Protein AF-A0A937IIN2-F1 (afdb_monomer_lite)

Structure (mmCIF, N/CA/C/O backbone):
data_AF-A0A937IIN2-F1
#
_entry.id   AF-A0A937IIN2-F1
#
loop_
_atom_site.group_PDB
_atom_site.id
_atom_site.type_symbol
_atom_site.label_atom_id
_atom_site.label_alt_id
_atom_site.label_comp_id
_atom_site.label_asym_id
_atom_site.label_entity_id
_at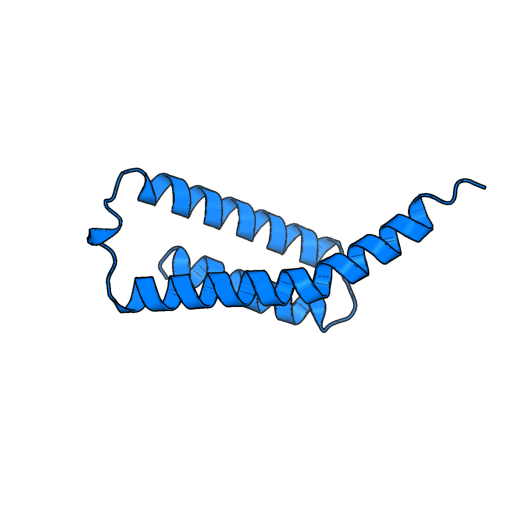om_site.label_seq_id
_atom_site.pdbx_PDB_ins_code
_atom_site.Cartn_x
_atom_site.Cartn_y
_atom_site.Cartn_z
_atom_site.occupancy
_atom_site.B_iso_or_equiv
_atom_site.auth_seq_id
_atom_site.auth_comp_id
_atom_site.auth_asym_id
_atom_site.auth_atom_id
_atom_site.pdbx_PDB_model_num
ATOM 1 N N . MET A 1 1 ? -15.442 2.886 0.348 1.00 59.34 1 MET A N 1
ATOM 2 C CA . MET A 1 1 ? -14.094 2.472 0.779 1.00 59.34 1 MET A CA 1
ATOM 3 C C . MET A 1 1 ? -13.481 3.657 1.497 1.00 59.34 1 MET A C 1
ATOM 5 O O . MET A 1 1 ? -13.485 4.732 0.908 1.00 59.34 1 MET A O 1
ATOM 9 N N . ASN A 1 2 ? -13.091 3.521 2.764 1.00 79.75 2 ASN A N 1
ATOM 10 C CA . ASN A 1 2 ? -12.389 4.607 3.459 1.00 79.75 2 ASN A CA 1
ATOM 11 C C . ASN A 1 2 ? -10.921 4.674 2.980 1.00 79.75 2 ASN A C 1
ATOM 13 O O . ASN A 1 2 ? -10.444 3.764 2.297 1.00 79.75 2 ASN A O 1
ATOM 17 N N . GLU A 1 3 ? -10.208 5.757 3.295 1.00 86.00 3 GLU A N 1
ATOM 18 C CA . GLU A 1 3 ? -8.818 5.928 2.837 1.00 86.00 3 GLU A CA 1
ATOM 19 C C . GLU A 1 3 ? -7.887 4.813 3.352 1.00 86.00 3 GLU A C 1
ATOM 21 O O . GLU A 1 3 ? -6.997 4.387 2.623 1.00 86.00 3 GLU A O 1
ATOM 26 N N . LEU A 1 4 ? -8.136 4.253 4.544 1.00 89.31 4 LEU A N 1
ATOM 27 C CA . LEU A 1 4 ? -7.378 3.105 5.067 1.00 89.31 4 LEU A CA 1
ATOM 28 C C . LEU A 1 4 ? -7.530 1.870 4.177 1.00 89.31 4 LEU A C 1
ATOM 30 O O . LEU A 1 4 ? -6.542 1.281 3.752 1.00 89.31 4 LEU A O 1
ATOM 34 N N . GLN A 1 5 ? -8.759 1.509 3.820 1.00 89.62 5 GLN A N 1
ATOM 35 C CA . GLN A 1 5 ? -9.024 0.391 2.917 1.00 89.62 5 GLN A CA 1
ATOM 36 C C . GLN A 1 5 ? -8.358 0.609 1.552 1.00 89.62 5 GLN A C 1
ATOM 38 O O . GLN A 1 5 ? -7.826 -0.331 0.962 1.00 89.62 5 GLN A O 1
ATOM 43 N N . LYS A 1 6 ? -8.356 1.850 1.048 1.00 92.88 6 LYS A N 1
ATOM 44 C CA . LYS A 1 6 ? -7.671 2.212 -0.201 1.00 92.88 6 LYS A CA 1
ATOM 45 C C . LYS A 1 6 ? -6.161 1.994 -0.102 1.00 92.88 6 LYS A C 1
ATOM 47 O O . LYS A 1 6 ? -5.587 1.386 -1.003 1.00 92.88 6 LYS A O 1
ATOM 52 N N . ILE A 1 7 ? -5.543 2.432 0.993 1.00 94.44 7 ILE A N 1
ATOM 53 C CA . ILE A 1 7 ? -4.125 2.188 1.282 1.00 94.44 7 ILE A CA 1
ATOM 54 C C . ILE A 1 7 ? -3.842 0.679 1.339 1.00 94.44 7 ILE A C 1
ATOM 56 O O . ILE A 1 7 ? -2.926 0.211 0.666 1.00 94.44 7 ILE A O 1
ATOM 60 N N . ASP A 1 8 ? -4.661 -0.103 2.047 1.00 93.94 8 ASP A N 1
ATOM 61 C CA . ASP A 1 8 ? -4.489 -1.560 2.148 1.00 93.94 8 ASP A CA 1
ATOM 62 C C . ASP A 1 8 ? -4.573 -2.272 0.782 1.00 93.94 8 ASP A C 1
ATOM 64 O O . ASP A 1 8 ? -3.780 -3.170 0.470 1.00 93.94 8 ASP A O 1
ATOM 68 N N . SER A 1 9 ? -5.493 -1.835 -0.080 1.00 94.75 9 SER A N 1
ATOM 69 C CA . SER A 1 9 ? -5.623 -2.356 -1.443 1.00 94.75 9 SER A CA 1
ATOM 70 C C . SER A 1 9 ? -4.401 -2.029 -2.307 1.00 94.75 9 SER A C 1
ATOM 72 O O . SER A 1 9 ? -3.905 -2.903 -3.022 1.00 94.75 9 SER A O 1
ATOM 74 N N . LEU A 1 10 ? -3.870 -0.806 -2.205 1.00 95.88 10 LEU A N 1
ATOM 75 C CA . LEU A 1 10 ? -2.660 -0.392 -2.921 1.00 95.88 10 LEU A CA 1
ATOM 76 C C . LEU A 1 10 ? -1.426 -1.173 -2.451 1.00 95.88 10 LEU A C 1
ATOM 78 O O . LEU A 1 10 ? -0.651 -1.632 -3.288 1.00 95.88 10 LEU A O 1
ATOM 82 N N . LEU A 1 11 ? -1.283 -1.413 -1.144 1.00 94.69 11 LEU A N 1
ATOM 83 C CA . LEU A 1 11 ? -0.218 -2.263 -0.598 1.00 94.69 11 LEU A CA 1
ATOM 84 C C . LEU A 1 11 ? -0.337 -3.711 -1.085 1.00 94.69 11 LEU A C 1
ATOM 86 O O . LEU A 1 11 ? 0.654 -4.324 -1.476 1.00 94.69 11 LEU A O 1
ATOM 90 N N . SER A 1 12 ? -1.556 -4.247 -1.143 1.00 94.31 12 SER A N 1
ATOM 91 C CA . SER A 1 12 ? -1.802 -5.592 -1.676 1.00 94.31 12 SER A CA 1
ATOM 92 C C . SER A 1 12 ? -1.459 -5.683 -3.169 1.00 94.31 12 SER A C 1
ATOM 94 O O . SER A 1 12 ? -0.928 -6.693 -3.631 1.00 94.31 12 SER A O 1
ATOM 96 N N . ARG A 1 13 ? -1.700 -4.611 -3.937 1.00 93.44 13 ARG A N 1
ATOM 97 C CA . ARG A 1 13 ? -1.268 -4.520 -5.337 1.00 93.44 13 ARG A CA 1
ATOM 98 C C . ARG A 1 13 ? 0.255 -4.444 -5.458 1.00 93.44 13 ARG A C 1
ATOM 100 O O . ARG A 1 13 ? 0.812 -5.087 -6.346 1.00 93.44 13 ARG A O 1
ATOM 107 N N . LEU A 1 14 ? 0.920 -3.702 -4.574 1.00 91.56 14 LEU A N 1
ATOM 108 C CA . LEU A 1 14 ? 2.379 -3.599 -4.540 1.00 91.56 14 LEU A CA 1
ATOM 109 C C . LEU A 1 14 ? 3.036 -4.958 -4.249 1.00 91.56 14 LEU A C 1
ATOM 111 O O . LEU A 1 14 ? 3.985 -5.334 -4.933 1.00 91.56 14 LEU A O 1
ATOM 115 N N . ASP A 1 15 ? 2.481 -5.731 -3.313 1.00 91.44 15 ASP A N 1
ATOM 116 C CA . ASP A 1 15 ? 2.918 -7.104 -3.022 1.00 91.44 15 ASP A CA 1
ATOM 117 C C . ASP A 1 15 ? 2.802 -8.023 -4.249 1.00 91.44 15 ASP A C 1
ATOM 119 O O . ASP A 1 15 ? 3.741 -8.738 -4.605 1.00 91.44 15 ASP A O 1
ATOM 123 N N . GLN A 1 16 ? 1.671 -7.962 -4.961 1.00 91.31 16 GLN A N 1
ATOM 124 C CA . GLN A 1 16 ? 1.489 -8.718 -6.204 1.00 91.31 16 GLN A CA 1
ATOM 125 C C . GLN A 1 16 ? 2.535 -8.339 -7.257 1.00 91.31 16 GLN A C 1
ATOM 127 O O . GLN A 1 16 ? 3.149 -9.222 -7.855 1.00 91.31 16 GLN A O 1
ATOM 132 N N . LEU A 1 17 ? 2.767 -7.040 -7.470 1.00 89.31 17 LEU A N 1
ATOM 133 C CA . LEU A 1 17 ? 3.778 -6.566 -8.417 1.00 89.31 17 LEU A CA 1
ATOM 134 C C . LEU A 1 17 ? 5.193 -7.006 -8.017 1.00 89.31 17 LEU A C 1
ATOM 136 O O . LEU A 1 17 ? 5.986 -7.353 -8.887 1.00 89.31 17 LEU A O 1
ATOM 140 N N . ASN A 1 18 ? 5.497 -7.060 -6.717 1.00 85.00 18 ASN A N 1
ATOM 141 C CA . ASN A 1 18 ? 6.792 -7.504 -6.199 1.00 85.00 18 ASN A CA 1
ATOM 142 C C . ASN A 1 18 ? 7.062 -9.010 -6.414 1.00 85.00 18 ASN A C 1
ATOM 144 O O . ASN A 1 18 ? 8.226 -9.427 -6.461 1.00 85.00 18 ASN A O 1
ATOM 148 N N . LYS A 1 19 ? 6.002 -9.820 -6.533 1.00 87.06 19 LYS A N 1
ATOM 149 C CA . LYS A 1 19 ? 6.059 -11.268 -6.818 1.00 87.06 19 LYS A CA 1
ATOM 150 C C . LYS A 1 19 ? 6.123 -11.586 -8.313 1.00 87.06 19 LYS A C 1
ATOM 152 O O . LYS A 1 19 ? 6.586 -12.660 -8.691 1.00 87.06 19 LYS A O 1
ATOM 157 N N . LEU A 1 20 ? 5.640 -10.679 -9.157 1.00 85.31 20 LEU A N 1
ATOM 158 C CA . LEU A 1 20 ? 5.666 -10.815 -10.611 1.00 85.31 20 LEU A CA 1
ATOM 159 C C . LEU A 1 20 ? 6.980 -10.281 -11.197 1.00 85.31 20 LEU A C 1
ATOM 161 O O . LEU A 1 20 ? 7.826 -9.716 -10.502 1.00 85.31 20 LEU A O 1
ATOM 165 N N . LYS A 1 21 ? 7.166 -10.462 -12.511 1.00 80.25 21 LYS A N 1
ATOM 166 C CA . LYS A 1 21 ? 8.267 -9.812 -13.228 1.00 80.25 21 LYS A CA 1
ATOM 167 C C . LYS A 1 21 ? 8.139 -8.298 -13.051 1.00 80.25 21 LYS A C 1
ATOM 169 O O . LYS A 1 21 ? 7.088 -7.733 -13.341 1.00 80.25 21 LYS A O 1
ATOM 174 N N . PHE A 1 22 ? 9.220 -7.665 -12.605 1.00 78.75 22 PHE A N 1
ATOM 175 C CA . PHE A 1 22 ? 9.224 -6.240 -12.305 1.00 78.75 22 PHE A CA 1
ATOM 176 C C . PHE A 1 22 ? 8.854 -5.399 -13.536 1.00 78.75 22 PHE A C 1
ATOM 178 O O . PHE A 1 22 ? 9.475 -5.525 -14.595 1.00 78.75 22 PHE A O 1
ATOM 185 N N . ASN A 1 23 ? 7.861 -4.525 -13.367 1.00 83.38 23 ASN A N 1
ATOM 186 C CA . ASN A 1 23 ? 7.474 -3.495 -14.323 1.00 83.38 23 ASN A CA 1
ATOM 187 C C . ASN A 1 23 ? 7.573 -2.132 -13.633 1.00 83.38 23 ASN A C 1
ATOM 189 O O . ASN A 1 23 ? 6.802 -1.836 -12.721 1.00 83.38 23 ASN A O 1
ATOM 193 N N . LEU A 1 24 ? 8.516 -1.307 -14.090 1.00 82.12 24 LEU A N 1
ATOM 194 C CA . LEU A 1 24 ? 8.781 0.001 -13.500 1.00 82.12 24 LEU A CA 1
ATOM 195 C C . LEU A 1 24 ? 7.572 0.941 -13.594 1.00 82.12 24 LEU A C 1
ATOM 197 O O . LEU A 1 24 ? 7.302 1.665 -12.644 1.00 82.12 24 LEU A O 1
ATOM 201 N N . SER A 1 25 ? 6.836 0.912 -14.709 1.00 87.62 25 SER A N 1
ATOM 202 C CA . SER A 1 25 ? 5.686 1.798 -14.922 1.00 87.62 25 SER A CA 1
ATOM 203 C C . SER A 1 25 ? 4.538 1.469 -13.971 1.00 87.62 25 SER A C 1
ATOM 205 O O . SER A 1 25 ? 3.949 2.374 -13.387 1.00 87.62 25 SER A O 1
ATOM 207 N N . ASP A 1 26 ? 4.233 0.179 -13.796 1.00 89.38 26 ASP A N 1
ATOM 208 C CA . ASP A 1 26 ? 3.172 -0.259 -12.882 1.00 89.38 26 ASP A CA 1
ATOM 209 C C . ASP A 1 26 ? 3.558 0.015 -11.424 1.00 89.38 26 ASP A C 1
ATOM 211 O O . ASP A 1 26 ? 2.720 0.413 -10.617 1.00 89.38 26 ASP A O 1
ATOM 215 N N . PHE A 1 27 ? 4.837 -0.183 -11.086 1.00 87.69 27 PHE A N 1
ATOM 216 C CA . PHE A 1 27 ? 5.355 0.093 -9.751 1.00 87.69 27 PHE A CA 1
ATOM 217 C C . PHE A 1 27 ? 5.284 1.590 -9.417 1.00 87.69 27 PHE A C 1
ATOM 219 O O . PHE A 1 27 ? 4.796 1.953 -8.350 1.00 87.69 27 PHE A O 1
ATOM 226 N N . ASP A 1 28 ? 5.721 2.460 -10.333 1.00 88.62 28 ASP A N 1
ATOM 227 C CA . ASP A 1 28 ? 5.689 3.917 -10.158 1.00 88.62 28 ASP A CA 1
ATOM 228 C C . ASP A 1 28 ? 4.253 4.458 -10.037 1.00 88.62 28 ASP A C 1
ATOM 230 O O . ASP A 1 28 ? 3.973 5.273 -9.157 1.00 88.62 28 ASP A O 1
ATOM 234 N N . ASP A 1 29 ? 3.315 3.956 -10.849 1.00 93.69 29 ASP A N 1
ATOM 235 C CA . ASP A 1 29 ? 1.895 4.324 -10.761 1.00 93.69 29 ASP A CA 1
ATOM 236 C C . ASP A 1 29 ? 1.281 3.950 -9.402 1.00 93.69 29 ASP A C 1
ATOM 238 O O . ASP A 1 29 ? 0.649 4.785 -8.745 1.00 93.69 29 ASP A O 1
ATOM 242 N N . VAL A 1 30 ? 1.502 2.713 -8.938 1.00 93.50 30 VAL A N 1
ATOM 243 C CA . VAL A 1 30 ? 1.010 2.262 -7.626 1.00 93.50 30 VAL A CA 1
ATOM 244 C C . VAL A 1 30 ? 1.653 3.066 -6.498 1.00 93.50 30 VAL A C 1
ATOM 246 O O . VAL A 1 30 ? 0.950 3.473 -5.572 1.00 93.50 30 VAL A O 1
ATOM 249 N N . ASN A 1 31 ? 2.953 3.352 -6.590 1.00 89.69 31 ASN A N 1
ATOM 250 C CA . ASN A 1 31 ? 3.672 4.122 -5.580 1.00 89.69 31 ASN A CA 1
ATOM 251 C C . ASN A 1 31 ? 3.148 5.565 -5.470 1.00 89.69 31 ASN A C 1
ATOM 253 O O . ASN A 1 31 ? 2.870 6.039 -4.369 1.00 89.69 31 ASN A O 1
ATOM 257 N N . LYS A 1 32 ? 2.909 6.243 -6.600 1.00 94.25 32 LYS A N 1
ATOM 258 C CA . LYS A 1 32 ? 2.305 7.588 -6.624 1.00 94.25 32 LYS A CA 1
ATOM 259 C C . LYS A 1 32 ? 0.905 7.599 -6.014 1.00 94.25 32 LYS A C 1
ATOM 261 O O . LYS A 1 32 ? 0.593 8.455 -5.190 1.00 94.25 32 LYS A O 1
ATOM 266 N N . LYS A 1 33 ? 0.065 6.619 -6.366 1.00 95.25 33 LYS A N 1
ATOM 267 C CA . LYS A 1 33 ? -1.288 6.479 -5.798 1.00 95.25 33 LYS A CA 1
ATOM 268 C C . LYS A 1 33 ? -1.260 6.223 -4.293 1.00 95.25 33 LYS A C 1
ATOM 270 O O . LYS A 1 33 ? -2.118 6.744 -3.573 1.00 95.25 33 LYS A O 1
ATOM 275 N N . LEU A 1 34 ? -0.300 5.424 -3.826 1.00 93.38 34 LEU A N 1
ATOM 276 C CA . LEU A 1 34 ? -0.094 5.150 -2.407 1.00 93.38 34 LEU A CA 1
ATOM 277 C C . LEU A 1 34 ? 0.304 6.427 -1.669 1.00 93.38 34 LEU A C 1
ATOM 279 O O . LEU A 1 34 ? -0.342 6.765 -0.679 1.00 93.38 34 LEU A O 1
ATOM 283 N N . GLN A 1 35 ? 1.271 7.179 -2.201 1.00 92.94 35 GLN A N 1
ATOM 284 C CA . GLN A 1 35 ? 1.694 8.458 -1.636 1.00 92.94 35 GLN A CA 1
ATOM 285 C C . GLN A 1 35 ? 0.520 9.435 -1.503 1.00 92.94 35 GLN A C 1
ATOM 287 O O . GLN A 1 35 ? 0.255 9.914 -0.403 1.00 92.94 35 GLN A O 1
ATOM 292 N N . SER A 1 36 ? -0.245 9.663 -2.576 1.00 94.44 36 SER A N 1
ATOM 293 C CA . SER A 1 36 ? -1.398 10.571 -2.521 1.00 94.44 36 SER A CA 1
ATOM 294 C C . SER A 1 36 ? -2.469 10.110 -1.528 1.00 94.44 36 SER A C 1
ATOM 296 O O . SER A 1 36 ? -3.093 10.934 -0.866 1.00 94.44 36 SER A O 1
ATOM 298 N N . SER A 1 37 ? -2.695 8.799 -1.391 1.00 92.38 37 SER A N 1
ATOM 299 C CA . SER A 1 37 ? -3.685 8.274 -0.436 1.00 92.38 37 SER A CA 1
ATOM 300 C C . SER A 1 37 ? -3.212 8.433 1.015 1.00 92.38 37 SER A C 1
ATOM 302 O O . SER A 1 37 ? -4.010 8.774 1.883 1.00 92.38 37 SER A O 1
ATOM 304 N N . ILE A 1 38 ? -1.913 8.260 1.281 1.00 91.00 38 ILE A N 1
ATOM 305 C CA . ILE A 1 38 ? -1.314 8.509 2.600 1.00 91.00 38 ILE A CA 1
ATOM 306 C C . ILE A 1 38 ? -1.355 9.999 2.948 1.00 91.00 38 ILE A C 1
ATOM 308 O O . ILE A 1 38 ? -1.693 10.350 4.077 1.00 91.00 38 ILE A O 1
ATOM 312 N N . GLU A 1 39 ? -1.038 10.882 2.000 1.00 91.56 39 GLU A N 1
ATOM 313 C CA . GLU A 1 39 ? -1.113 12.333 2.193 1.00 91.56 39 GLU A CA 1
ATOM 314 C C . GLU A 1 39 ? -2.549 12.771 2.502 1.00 91.56 39 GLU A C 1
ATOM 316 O O . GLU A 1 39 ? -2.776 13.416 3.527 1.00 91.56 39 GLU A O 1
ATOM 321 N N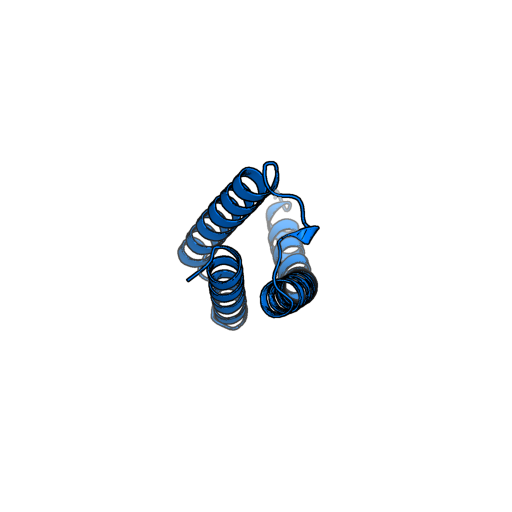 . ASN A 1 40 ? -3.525 12.311 1.714 1.00 89.75 40 ASN A N 1
ATOM 322 C CA . ASN A 1 40 ? -4.945 12.561 1.964 1.00 89.75 40 ASN A CA 1
ATOM 323 C C . ASN A 1 40 ? -5.396 12.017 3.321 1.00 89.75 40 ASN A C 1
ATOM 325 O O . ASN A 1 40 ? -6.126 12.688 4.050 1.00 89.75 40 ASN A O 1
ATOM 329 N N . PHE A 1 41 ? -4.985 10.797 3.681 1.00 87.56 41 PHE A N 1
ATOM 330 C CA . PHE A 1 41 ? -5.276 10.233 4.994 1.00 87.56 41 PHE A CA 1
ATOM 331 C C . PHE A 1 41 ? -4.695 11.123 6.097 1.00 87.56 41 PHE A C 1
ATOM 333 O O . PHE A 1 41 ? -5.414 11.506 7.014 1.00 87.56 41 PHE A O 1
ATOM 340 N N . ARG A 1 42 ? -3.429 11.535 5.976 1.00 86.56 42 ARG A N 1
ATOM 341 C CA . ARG A 1 42 ? -2.754 12.395 6.954 1.00 86.56 42 ARG A CA 1
ATOM 342 C C . ARG A 1 42 ? -3.449 13.744 7.117 1.00 86.56 42 ARG A C 1
ATOM 344 O O . ARG A 1 42 ? -3.607 14.198 8.245 1.00 86.56 42 ARG A O 1
ATOM 351 N N . GLU A 1 43 ? -3.848 14.390 6.027 1.00 87.19 43 GLU A N 1
ATOM 352 C CA . GLU A 1 43 ? -4.545 15.682 6.068 1.00 87.19 43 GLU A CA 1
ATOM 353 C C . GLU A 1 43 ? -5.926 15.558 6.710 1.00 87.19 43 GLU A C 1
ATOM 355 O O . GLU A 1 43 ? -6.223 16.272 7.663 1.00 87.19 43 GLU A O 1
ATOM 360 N N . ASN A 1 44 ? -6.715 14.566 6.296 1.00 80.69 44 ASN A N 1
ATOM 361 C CA . ASN A 1 44 ? -8.048 14.320 6.852 1.00 80.69 44 ASN A CA 1
ATOM 362 C C . ASN A 1 44 ? -8.032 13.883 8.330 1.00 80.69 44 ASN A C 1
ATOM 364 O O . ASN A 1 44 ? -9.063 13.955 9.006 1.00 80.69 44 ASN A O 1
ATOM 368 N N . PHE A 1 45 ? -6.886 13.405 8.825 1.00 76.31 45 PHE A N 1
ATOM 369 C CA . PHE A 1 45 ? -6.681 13.015 10.22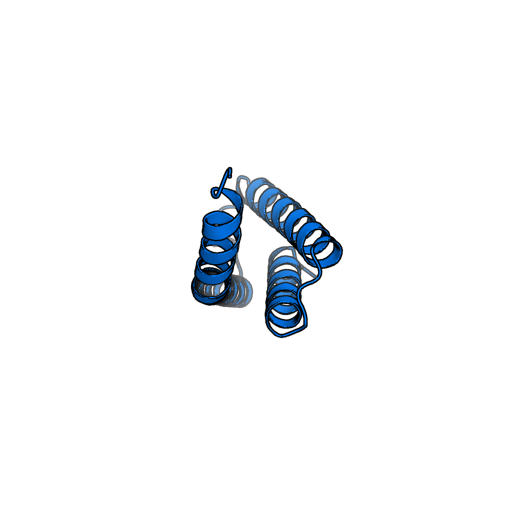0 1.00 76.31 45 PHE A CA 1
ATOM 370 C C . PHE A 1 45 ? -6.070 14.101 11.097 1.00 76.31 45 PHE A C 1
ATOM 372 O O . PHE A 1 45 ? -6.235 14.029 12.310 1.00 76.31 45 PHE A O 1
ATOM 379 N N . LYS A 1 46 ? -5.420 15.128 10.538 1.00 68.25 46 LYS A N 1
ATOM 380 C CA . LYS A 1 46 ? -4.947 16.269 11.342 1.00 68.25 46 LYS A CA 1
ATOM 381 C C . LYS A 1 46 ? -6.093 16.967 12.081 1.00 68.25 46 LYS A C 1
ATOM 383 O O . LYS A 1 46 ? -5.893 17.423 13.201 1.00 68.25 46 LYS A O 1
ATOM 388 N N . ASP A 1 47 ? -7.286 16.965 11.488 1.00 61.38 47 ASP A N 1
ATOM 389 C CA . ASP A 1 47 ? -8.479 17.620 12.037 1.00 61.38 47 ASP A CA 1
ATOM 390 C C . ASP A 1 47 ? -9.391 16.681 12.851 1.00 61.38 47 ASP A C 1
ATOM 392 O O . ASP A 1 47 ? -10.386 17.113 13.440 1.00 61.38 47 ASP A O 1
ATOM 396 N N . LYS A 1 48 ? -9.084 15.377 12.903 1.00 58.97 48 LYS A N 1
ATOM 397 C CA . LYS A 1 48 ? -9.865 14.375 13.642 1.00 58.97 48 LYS A CA 1
ATOM 398 C C . LYS A 1 48 ? -8.994 13.752 14.722 1.00 58.97 48 LYS A C 1
ATOM 400 O O . LYS A 1 48 ? -8.023 13.074 14.417 1.00 58.97 48 LYS A O 1
ATOM 405 N N . GLU A 1 49 ? -9.373 13.916 15.990 1.00 62.50 49 GLU A N 1
ATOM 406 C CA . GLU A 1 49 ? -8.745 13.149 17.069 1.00 62.50 49 GLU A CA 1
ATOM 407 C C . GLU A 1 49 ? -8.755 11.655 16.712 1.00 62.50 49 GLU A C 1
ATOM 409 O O . GLU A 1 49 ? -9.807 11.099 16.388 1.00 62.50 49 GLU A O 1
ATOM 414 N N . ILE A 1 50 ? -7.595 10.998 16.811 1.00 60.91 50 ILE A N 1
ATOM 415 C CA . ILE A 1 50 ? -7.405 9.547 16.611 1.00 60.91 50 ILE A CA 1
ATOM 416 C C . ILE A 1 50 ? -8.431 8.726 17.423 1.00 60.91 50 ILE A C 1
ATOM 418 O O . ILE A 1 50 ? -8.811 7.619 17.041 1.00 60.91 50 ILE A O 1
ATOM 422 N N . ASN A 1 51 ? -8.955 9.307 18.505 1.00 61.97 51 ASN A N 1
ATOM 423 C CA . ASN A 1 51 ? -10.014 8.761 19.351 1.00 61.97 51 ASN A CA 1
ATOM 424 C C . ASN A 1 51 ? -11.354 8.529 18.624 1.00 61.97 51 ASN A C 1
ATOM 426 O O . ASN A 1 51 ? -12.169 7.755 19.118 1.00 61.97 51 ASN A O 1
ATOM 430 N N . LYS A 1 52 ? -11.581 9.144 17.453 1.00 71.31 52 LYS A N 1
ATOM 431 C CA . LYS A 1 52 ? -12.771 8.922 16.608 1.00 71.31 52 LYS A CA 1
ATOM 432 C C . LYS A 1 52 ? -12.663 7.706 15.684 1.00 71.31 52 LYS A C 1
ATOM 434 O O . LYS A 1 52 ? -13.637 7.399 15.000 1.00 71.31 52 LYS A O 1
ATOM 439 N N . LEU A 1 53 ? -11.513 7.029 15.634 1.00 75.62 53 LEU A N 1
ATOM 440 C CA . LEU A 1 53 ? -11.381 5.793 14.867 1.00 75.62 53 LEU A CA 1
ATOM 441 C C . LEU A 1 53 ? -12.180 4.662 15.504 1.00 75.62 53 LEU A C 1
ATOM 443 O O . LEU A 1 53 ? -12.060 4.412 16.709 1.00 75.62 53 LEU A O 1
ATOM 447 N N . SER A 1 54 ? -12.929 3.943 14.668 1.00 85.06 54 SER A N 1
ATOM 448 C CA . SER A 1 54 ? -13.547 2.682 15.064 1.00 85.06 54 SER A CA 1
ATOM 449 C C . SER A 1 54 ? -12.477 1.636 15.405 1.00 85.06 54 SER A C 1
ATOM 451 O O . SER A 1 54 ? -11.303 1.779 15.052 1.00 85.06 54 SER A O 1
ATOM 453 N N . THR A 1 55 ? -12.868 0.577 16.111 1.00 86.62 55 THR A N 1
ATOM 454 C CA . THR A 1 55 ? -11.973 -0.559 16.381 1.00 86.62 55 THR A CA 1
ATOM 455 C C . THR A 1 55 ? -11.475 -1.189 15.078 1.00 86.62 55 THR A C 1
ATOM 457 O O . THR A 1 55 ? -10.274 -1.410 14.941 1.00 86.62 55 THR A O 1
ATOM 460 N N . ASP A 1 56 ? -12.361 -1.364 14.098 1.00 86.31 56 ASP A N 1
ATOM 461 C CA . ASP A 1 56 ? -12.043 -1.947 12.789 1.00 86.31 56 ASP A CA 1
ATOM 462 C C . ASP A 1 56 ? -11.031 -1.092 12.009 1.00 86.31 56 ASP A C 1
ATOM 464 O O . ASP A 1 56 ? -10.115 -1.611 11.366 1.00 86.31 56 ASP A O 1
ATOM 468 N N . ASP A 1 57 ? -11.146 0.237 12.092 1.00 85.19 57 ASP A N 1
ATOM 469 C CA . ASP A 1 57 ? -10.180 1.146 11.469 1.00 85.19 57 ASP A CA 1
ATOM 470 C C . ASP A 1 57 ? -8.802 1.048 12.131 1.00 85.19 57 ASP A C 1
ATOM 472 O O . ASP A 1 57 ? -7.782 1.089 11.442 1.00 85.19 57 ASP A O 1
ATOM 476 N N . LYS A 1 58 ? -8.752 0.899 13.461 1.00 87.44 58 LYS A N 1
ATOM 477 C CA . LYS A 1 58 ? -7.491 0.717 14.199 1.00 87.44 58 LYS A CA 1
ATOM 478 C C . LYS A 1 58 ? -6.822 -0.601 13.828 1.00 87.44 58 LYS A C 1
ATOM 480 O O . LYS A 1 58 ? -5.615 -0.620 13.607 1.00 87.44 58 LYS A O 1
ATOM 485 N N . GLU A 1 59 ? -7.595 -1.677 13.717 1.00 90.44 59 GLU A N 1
ATOM 486 C CA . GLU A 1 59 ? -7.091 -2.973 13.260 1.00 90.44 59 GLU A CA 1
ATOM 487 C C . GLU A 1 59 ? -6.565 -2.884 11.822 1.00 90.44 59 GLU A C 1
ATOM 489 O O . GLU A 1 59 ? -5.442 -3.299 11.537 1.00 90.44 59 GLU A O 1
ATOM 494 N N . THR A 1 60 ? -7.326 -2.249 10.926 1.00 89.94 60 THR A N 1
ATOM 495 C CA . THR A 1 60 ? -6.902 -2.011 9.539 1.00 89.94 60 THR A CA 1
ATOM 496 C C . THR A 1 60 ? -5.604 -1.204 9.484 1.00 89.94 60 THR A C 1
ATOM 498 O O . THR A 1 60 ? -4.706 -1.528 8.712 1.00 89.94 60 THR A O 1
ATOM 501 N N . PHE A 1 61 ? -5.467 -0.179 10.326 1.00 89.19 61 PHE A N 1
ATOM 502 C CA . PHE A 1 61 ? -4.252 0.625 10.412 1.00 89.19 61 PHE A CA 1
ATOM 503 C C . PHE A 1 61 ? -3.038 -0.195 10.871 1.00 89.19 61 PHE A C 1
ATOM 505 O O . PHE A 1 61 ? -1.975 -0.097 10.262 1.00 89.19 61 PHE A O 1
ATOM 512 N N . ILE A 1 62 ? -3.194 -1.047 11.888 1.00 91.19 62 ILE A N 1
ATOM 513 C CA . ILE A 1 62 ? -2.128 -1.957 12.336 1.00 91.19 62 ILE A CA 1
ATOM 514 C C . ILE A 1 62 ? -1.725 -2.909 11.201 1.00 91.19 62 ILE A C 1
ATOM 516 O O . ILE A 1 62 ? -0.538 -3.052 10.912 1.00 91.19 62 ILE A O 1
ATOM 520 N N . ASN A 1 63 ? -2.700 -3.489 10.498 1.00 92.81 63 ASN A N 1
ATOM 521 C CA . ASN A 1 63 ? -2.443 -4.381 9.364 1.00 92.81 63 ASN A CA 1
ATOM 522 C C . ASN A 1 63 ? -1.679 -3.680 8.228 1.00 92.81 63 ASN A C 1
ATOM 524 O O . ASN A 1 63 ? -0.781 -4.273 7.625 1.00 92.81 63 ASN A O 1
ATOM 528 N N . ILE A 1 64 ? -2.003 -2.413 7.957 1.00 94.25 64 ILE A N 1
ATOM 529 C CA . ILE A 1 64 ? -1.287 -1.569 6.994 1.00 94.25 64 ILE A CA 1
ATOM 530 C C . ILE A 1 64 ? 0.176 -1.395 7.409 1.00 94.25 64 ILE A C 1
ATOM 532 O O . ILE A 1 64 ? 1.058 -1.599 6.575 1.00 94.25 64 ILE A O 1
ATOM 536 N N . LEU A 1 65 ? 0.446 -1.068 8.678 1.00 92.94 65 LEU A N 1
ATOM 537 C CA . LEU A 1 65 ? 1.816 -0.905 9.180 1.00 92.94 65 LEU A CA 1
ATOM 538 C C . LEU A 1 65 ? 2.628 -2.194 9.014 1.00 92.94 65 LEU A C 1
ATOM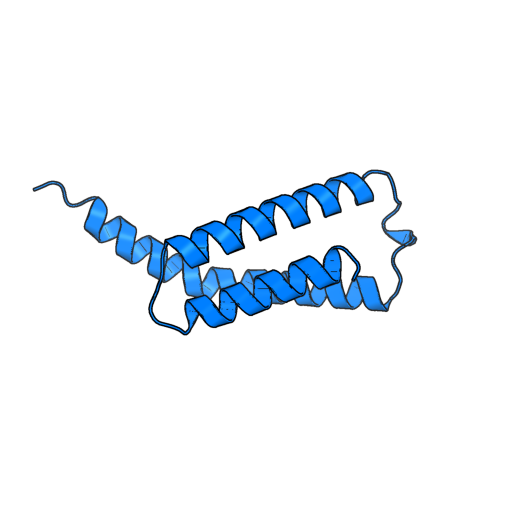 540 O O . LEU A 1 65 ? 3.706 -2.165 8.424 1.00 92.94 65 LEU A O 1
ATOM 544 N N . SER A 1 66 ? 2.077 -3.339 9.423 1.00 94.00 66 SER A N 1
ATOM 545 C CA . SER A 1 66 ? 2.759 -4.630 9.273 1.00 94.00 66 SER A CA 1
ATOM 546 C C . SER A 1 66 ? 3.011 -5.007 7.806 1.00 94.00 66 SER A C 1
ATOM 548 O O . SER A 1 66 ? 4.057 -5.572 7.478 1.00 94.00 66 SER A O 1
ATOM 550 N N . LYS A 1 67 ? 2.085 -4.682 6.890 1.00 94.69 67 LYS A N 1
ATOM 551 C CA . LYS A 1 67 ? 2.305 -4.881 5.446 1.00 94.69 67 LYS A CA 1
ATOM 552 C C . LYS A 1 67 ? 3.424 -3.993 4.909 1.00 94.69 67 LYS A C 1
ATOM 554 O O . LYS A 1 67 ? 4.209 -4.477 4.098 1.00 94.69 67 LYS A O 1
ATOM 559 N N . ILE A 1 68 ? 3.504 -2.732 5.340 1.00 92.38 68 ILE A N 1
ATOM 560 C CA . ILE A 1 68 ? 4.583 -1.816 4.941 1.00 92.38 68 ILE A CA 1
ATOM 561 C C . ILE A 1 68 ? 5.934 -2.386 5.374 1.00 92.38 68 ILE A C 1
ATOM 563 O O . ILE A 1 68 ? 6.799 -2.568 4.521 1.00 92.38 68 ILE A O 1
ATOM 567 N N . GLU A 1 69 ? 6.082 -2.767 6.644 1.00 91.19 69 GLU A N 1
ATOM 568 C CA . GLU A 1 69 ? 7.325 -3.354 7.168 1.00 91.19 69 GLU A CA 1
ATOM 569 C C . GLU A 1 69 ? 7.741 -4.606 6.376 1.00 91.19 69 GLU A C 1
ATOM 571 O O . GLU A 1 69 ? 8.899 -4.764 5.975 1.00 91.19 69 GLU A O 1
ATOM 576 N N . SER A 1 70 ? 6.778 -5.487 6.079 1.00 93.50 70 SER A N 1
ATOM 577 C CA . SER A 1 70 ? 7.031 -6.680 5.270 1.00 93.50 70 SER A CA 1
ATOM 578 C C . SER A 1 70 ? 7.477 -6.330 3.847 1.00 93.50 70 SER A C 1
ATOM 580 O O . SER A 1 70 ? 8.441 -6.913 3.346 1.00 93.50 70 SER A O 1
ATOM 582 N N . LEU A 1 71 ? 6.815 -5.375 3.192 1.00 90.69 71 LEU A N 1
ATOM 583 C CA . LEU A 1 71 ? 7.129 -4.975 1.820 1.00 90.69 71 LEU A CA 1
ATOM 584 C C . LEU A 1 71 ? 8.480 -4.270 1.718 1.00 90.69 71 LEU A C 1
ATOM 586 O O . LEU A 1 71 ? 9.253 -4.579 0.810 1.00 90.69 71 LEU A O 1
ATOM 590 N N . GLU A 1 72 ? 8.807 -3.390 2.662 1.00 88.75 72 GLU A N 1
ATOM 591 C CA . GLU A 1 72 ? 10.114 -2.736 2.732 1.00 88.75 72 GLU A CA 1
ATOM 592 C C . GLU A 1 72 ? 11.242 -3.765 2.830 1.00 88.75 72 GLU A C 1
ATOM 594 O O .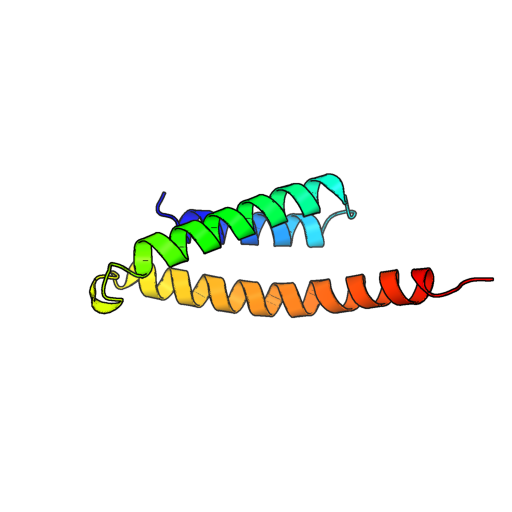 GLU A 1 72 ? 12.198 -3.704 2.052 1.00 88.75 72 GLU A O 1
ATOM 599 N N . SER A 1 73 ? 11.094 -4.776 3.695 1.00 90.31 73 SER A N 1
ATOM 600 C CA . SER A 1 73 ? 12.095 -5.841 3.850 1.00 90.31 73 SER A CA 1
ATOM 601 C C . SER A 1 73 ? 12.357 -6.631 2.557 1.00 90.31 73 SER A C 1
ATOM 603 O O 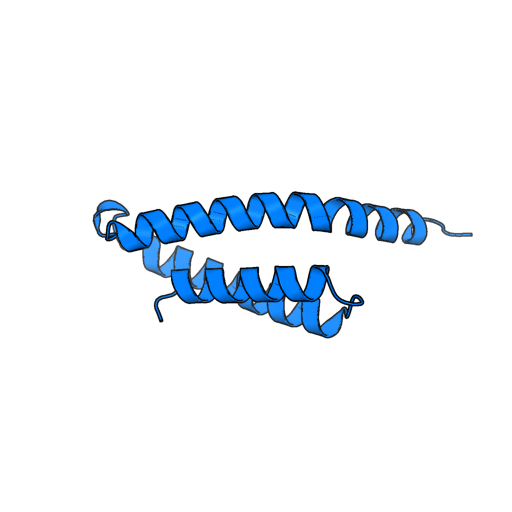. SER A 1 73 ? 13.463 -7.124 2.340 1.00 90.31 73 SER A O 1
ATOM 605 N N . GLN A 1 74 ? 11.361 -6.725 1.670 1.00 88.44 74 GLN A N 1
ATOM 606 C CA . GLN A 1 74 ? 11.454 -7.462 0.409 1.00 88.44 74 GLN A CA 1
ATOM 607 C C . GLN A 1 74 ? 11.937 -6.597 -0.762 1.00 88.44 74 GLN A C 1
ATOM 609 O O . GLN A 1 74 ? 12.621 -7.098 -1.659 1.00 88.44 74 GLN A O 1
ATOM 614 N N . ILE A 1 75 ? 11.546 -5.320 -0.793 1.00 84.44 75 ILE A N 1
ATOM 615 C CA . ILE A 1 75 ? 11.796 -4.408 -1.916 1.00 84.44 75 ILE A CA 1
ATOM 616 C C . ILE A 1 75 ? 13.151 -3.711 -1.767 1.00 84.44 75 ILE A C 1
ATOM 618 O O . ILE A 1 75 ? 13.894 -3.625 -2.749 1.00 84.44 75 ILE A O 1
ATOM 622 N N . LEU A 1 76 ? 13.517 -3.258 -0.561 1.00 83.50 76 LEU A N 1
ATOM 623 C CA . LEU A 1 76 ? 14.762 -2.511 -0.338 1.00 83.50 76 LEU A CA 1
ATOM 624 C C . LEU A 1 76 ? 16.019 -3.278 -0.781 1.00 83.50 76 LEU A C 1
ATOM 626 O O . LEU A 1 76 ? 16.845 -2.686 -1.479 1.00 83.50 76 LEU A O 1
ATOM 630 N N . PRO A 1 77 ? 16.180 -4.587 -0.492 1.00 84.31 77 PRO A N 1
ATOM 631 C CA . PRO A 1 77 ? 17.339 -5.336 -0.976 1.00 84.31 77 PRO A CA 1
ATOM 632 C C . PRO A 1 77 ? 17.431 -5.367 -2.507 1.00 84.31 77 PRO A C 1
ATOM 634 O O . PRO A 1 77 ? 18.520 -5.231 -3.063 1.00 84.31 77 PRO A O 1
ATOM 637 N N . LYS A 1 78 ? 16.292 -5.493 -3.205 1.00 80.69 78 LYS A N 1
ATOM 638 C CA . LYS A 1 78 ? 16.237 -5.500 -4.676 1.00 80.69 78 LYS A CA 1
ATOM 639 C C . LYS A 1 78 ? 16.638 -4.140 -5.250 1.00 80.69 78 LYS A C 1
ATOM 641 O O . LYS A 1 78 ? 17.433 -4.086 -6.185 1.00 80.69 78 LYS A O 1
ATOM 646 N N . ALA A 1 79 ? 16.136 -3.051 -4.666 1.00 76.00 79 ALA A N 1
ATOM 647 C CA . ALA A 1 79 ? 16.495 -1.693 -5.068 1.00 76.00 79 ALA A CA 1
ATOM 648 C C . ALA A 1 79 ? 17.993 -1.413 -4.847 1.00 76.00 79 ALA A C 1
ATOM 650 O O . ALA A 1 79 ? 18.665 -0.879 -5.729 1.00 76.00 79 ALA A O 1
ATOM 651 N N . ASN A 1 80 ? 18.540 -1.852 -3.710 1.00 79.06 80 ASN A N 1
ATOM 652 C CA . ASN A 1 80 ? 19.963 -1.712 -3.399 1.00 79.06 80 ASN A CA 1
ATOM 653 C C . ASN A 1 80 ? 20.854 -2.474 -4.388 1.00 79.06 80 ASN A C 1
ATOM 655 O O . ASN A 1 80 ? 21.873 -1.940 -4.825 1.00 79.06 80 ASN A O 1
ATOM 659 N N . LEU A 1 81 ? 20.455 -3.685 -4.795 1.00 75.81 81 LEU A N 1
ATOM 660 C CA . LEU A 1 81 ? 21.161 -4.437 -5.834 1.00 75.81 81 LEU A CA 1
ATOM 661 C C . LEU A 1 81 ? 21.159 -3.684 -7.169 1.00 75.81 81 LEU A C 1
ATOM 663 O O . LEU A 1 81 ? 22.223 -3.477 -7.745 1.00 75.81 81 LEU A O 1
ATOM 667 N N . VAL A 1 82 ? 20.005 -3.203 -7.639 1.00 71.12 82 VAL A N 1
ATOM 668 C CA . VAL A 1 82 ? 19.919 -2.421 -8.890 1.00 71.12 82 VAL A CA 1
ATOM 669 C C . VAL A 1 82 ? 20.809 -1.172 -8.836 1.00 71.12 82 VAL A C 1
ATOM 671 O O . VAL A 1 82 ? 21.548 -0.883 -9.782 1.00 71.12 82 VAL A O 1
ATOM 674 N N . ASN A 1 83 ? 20.810 -0.466 -7.705 1.00 70.19 83 ASN A N 1
ATOM 675 C CA . ASN A 1 83 ? 21.646 0.717 -7.506 1.00 70.19 83 ASN A CA 1
ATOM 676 C C . ASN A 1 83 ? 23.146 0.379 -7.475 1.00 70.19 83 ASN A C 1
ATOM 678 O O . ASN A 1 83 ? 23.955 1.151 -7.990 1.00 70.19 83 ASN A O 1
ATOM 682 N N . SER A 1 84 ? 23.530 -0.786 -6.942 1.00 69.38 84 SER A N 1
ATOM 683 C CA . SER A 1 84 ? 24.932 -1.228 -6.937 1.00 69.38 84 SER A CA 1
ATOM 684 C C . SER A 1 84 ? 25.497 -1.477 -8.341 1.00 69.38 84 SER A C 1
ATOM 686 O O . SER A 1 84 ? 26.670 -1.194 -8.572 1.00 69.38 84 SER A O 1
ATOM 688 N N . PHE A 1 85 ? 24.670 -1.910 -9.301 1.00 63.72 85 PHE A N 1
ATOM 689 C CA . PHE A 1 85 ? 25.079 -2.049 -10.706 1.00 63.72 85 PHE A CA 1
ATOM 690 C C . PHE A 1 85 ? 25.079 -0.713 -11.460 1.00 63.72 85 PHE A C 1
ATOM 692 O O . PHE A 1 85 ? 25.864 -0.524 -12.383 1.00 63.72 85 PHE A O 1
ATOM 699 N N . SER A 1 86 ? 24.226 0.230 -11.055 1.00 61.00 86 SER A N 1
ATOM 700 C CA . SER A 1 86 ? 24.082 1.539 -11.710 1.00 61.00 86 SER A CA 1
ATOM 701 C C . SER A 1 86 ? 25.220 2.510 -11.370 1.00 61.00 86 SER A C 1
ATOM 703 O O . SER A 1 86 ? 25.520 3.414 -12.146 1.00 61.00 86 SER A O 1
ATOM 705 N N . ASN A 1 87 ? 25.885 2.306 -10.229 1.00 56.69 87 ASN A N 1
ATOM 706 C CA . ASN A 1 87 ? 27.054 3.088 -9.819 1.00 56.69 87 ASN A CA 1
ATOM 707 C C . ASN A 1 87 ? 28.371 2.609 -10.456 1.00 56.69 87 ASN A C 1
ATOM 709 O O . ASN A 1 87 ? 29.416 3.214 -10.217 1.00 56.69 87 ASN A O 1
ATOM 713 N N . TYR A 1 88 ? 28.340 1.559 -11.283 1.00 49.03 88 TYR A N 1
ATOM 714 C CA . TYR A 1 88 ? 29.496 1.124 -12.062 1.00 49.03 88 TYR A CA 1
ATOM 715 C C . TYR A 1 88 ? 29.628 2.007 -13.313 1.00 49.03 88 TYR A C 1
ATOM 717 O O . TYR A 1 88 ? 29.180 1.661 -14.404 1.00 49.03 88 TYR A O 1
ATOM 725 N N . LYS A 1 89 ? 30.217 3.197 -13.152 1.00 49.62 89 LYS A N 1
ATOM 726 C CA . LYS A 1 89 ? 30.772 3.939 -14.292 1.00 49.62 89 LYS A CA 1
ATOM 727 C C . LYS A 1 89 ? 32.075 3.248 -14.703 1.00 49.62 89 LYS A C 1
ATOM 729 O O . LYS A 1 89 ? 33.040 3.303 -13.945 1.00 49.62 89 LYS A O 1
ATOM 734 N N . ILE A 1 90 ? 32.058 2.572 -15.854 1.00 48.94 90 ILE A N 1
ATOM 735 C CA . ILE A 1 90 ? 33.270 2.174 -16.590 1.00 48.94 90 ILE A CA 1
ATOM 736 C C . ILE A 1 90 ? 33.888 3.431 -17.203 1.00 48.94 90 ILE A C 1
ATOM 738 O O . ILE A 1 90 ? 33.102 4.258 -17.726 1.00 48.94 90 ILE A O 1
#

pLDDT: mean 83.41, std 12.03, range [48.94, 95.88]

Secondary structure (DSSP, 8-state):
--HHHHHHHHHHHHHHHHHSS--HHHHHHHHHHHHHHHHHHHHHHHTS-GGG--HHHHHHHHHHHHHHHHHHHHHHHHHHHHHHHHT---

Sequence (90 aa):
MNELQKIDSLLSRLDQLNKLKFNLSDFDDVNKKLQSSIENFRENFKDKEINKLSTDDKETFINILSKIESLESQILPKANLVNSFSNYKI

Radius of gyration: 15.89 Å; chains: 1; bounding box: 47×29×36 Å

Foldseek 3Di:
DDLLVVLVVLLVVLVVCLVDDHDPVSNVVSVVSNVVSVVVVVVVCVPPDPVPDDPVSVVSVVVSVVSVVVSCVSVVVVVVVVVVVVPPDD